Protein AF-A0A653JPV4-F1 (afdb_monomer_lite)

Structure (mmCIF, N/CA/C/O backbone):
data_AF-A0A653JPV4-F1
#
_entry.id   AF-A0A653JPV4-F1
#
loop_
_atom_site.group_PDB
_atom_site.id
_atom_site.type_symbol
_atom_site.label_atom_id
_atom_site.label_alt_id
_atom_site.label_comp_id
_atom_site.label_asym_id
_atom_site.label_entity_id
_atom_site.label_seq_id
_atom_site.pdbx_PDB_ins_code
_atom_site.Cartn_x
_atom_site.Cartn_y
_atom_site.Cartn_z
_atom_site.occupancy
_atom_site.B_iso_or_equiv
_atom_site.auth_seq_id
_atom_site.auth_comp_id
_atom_site.auth_asym_id
_atom_site.auth_atom_id
_atom_site.pdbx_PDB_model_num
ATOM 1 N N . MET A 1 1 ? 42.644 -35.133 16.447 1.00 38.47 1 MET A N 1
ATOM 2 C CA . MET A 1 1 ? 42.210 -34.721 15.097 1.00 38.47 1 MET A CA 1
ATOM 3 C C . MET A 1 1 ? 41.161 -33.643 15.278 1.00 38.47 1 MET A C 1
ATOM 5 O O . MET A 1 1 ? 40.037 -33.962 15.640 1.00 38.47 1 MET A O 1
ATOM 9 N N . SER A 1 2 ? 41.563 -32.380 15.159 1.00 39.66 2 SER A N 1
ATOM 10 C CA . SER A 1 2 ? 40.652 -31.240 15.272 1.00 39.66 2 SER A CA 1
ATOM 11 C C . SER A 1 2 ? 40.008 -31.015 13.913 1.00 39.66 2 SER A C 1
ATOM 13 O O . SER A 1 2 ? 40.708 -30.756 12.939 1.00 39.66 2 SER A O 1
ATOM 15 N N . VAL A 1 3 ? 38.690 -31.167 13.837 1.00 48.53 3 VAL A N 1
ATOM 16 C CA . VAL A 1 3 ? 37.912 -30.730 12.677 1.00 48.53 3 VAL A CA 1
ATOM 17 C C . VAL A 1 3 ? 37.654 -29.240 12.833 1.00 48.53 3 VAL A C 1
ATOM 19 O O . VAL A 1 3 ? 36.863 -28.808 13.666 1.00 48.53 3 VAL A O 1
ATOM 22 N N . GLU A 1 4 ? 38.396 -28.466 12.057 1.00 54.06 4 GLU A N 1
ATOM 23 C CA . GLU A 1 4 ? 38.206 -27.037 11.865 1.00 54.06 4 GLU A CA 1
ATOM 24 C C . GLU A 1 4 ? 36.829 -26.803 11.223 1.00 54.06 4 GLU A C 1
ATOM 26 O O . GLU A 1 4 ? 36.519 -27.320 10.146 1.00 54.06 4 GLU A O 1
ATOM 31 N N . SER A 1 5 ? 35.956 -26.077 11.922 1.00 55.22 5 SER A N 1
ATOM 32 C CA . SER A 1 5 ? 34.635 -25.710 11.423 1.00 55.22 5 SER A CA 1
ATOM 33 C C . SER A 1 5 ? 34.778 -24.640 10.341 1.00 55.22 5 SER A C 1
ATOM 35 O O . SER A 1 5 ? 34.851 -23.449 10.637 1.00 55.22 5 SER A O 1
ATOM 37 N N . MET A 1 6 ? 34.812 -25.064 9.079 1.00 55.12 6 MET A N 1
ATOM 38 C CA . MET A 1 6 ? 34.727 -24.164 7.930 1.00 55.12 6 MET A CA 1
ATOM 39 C C . MET A 1 6 ? 33.348 -23.487 7.908 1.00 55.12 6 MET A C 1
ATOM 41 O O . MET A 1 6 ? 32.332 -24.102 7.568 1.00 55.12 6 MET A O 1
ATOM 45 N N . GLU A 1 7 ? 33.313 -22.209 8.272 1.00 59.66 7 GLU A N 1
ATOM 46 C CA . GLU A 1 7 ? 32.149 -21.346 8.107 1.00 59.66 7 GLU A CA 1
ATOM 47 C C . GLU A 1 7 ? 31.880 -21.170 6.602 1.00 59.66 7 GLU A C 1
ATOM 49 O O . GLU A 1 7 ? 32.706 -20.654 5.847 1.00 59.66 7 GLU A O 1
ATOM 54 N N . ARG A 1 8 ? 30.739 -21.680 6.120 1.00 58.41 8 ARG A N 1
ATOM 55 C CA . ARG A 1 8 ? 30.362 -21.552 4.705 1.00 58.41 8 ARG A CA 1
ATOM 56 C C . ARG A 1 8 ? 29.952 -20.101 4.437 1.00 58.41 8 ARG A C 1
ATOM 58 O O . ARG A 1 8 ? 29.059 -19.615 5.133 1.00 58.41 8 ARG A O 1
ATOM 65 N N . PRO A 1 9 ? 30.475 -19.42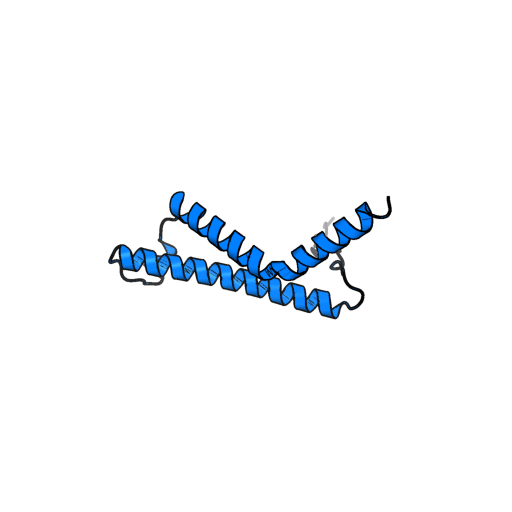7 3.397 1.00 52.47 9 PRO A N 1
ATOM 66 C CA . PRO A 1 9 ? 29.981 -18.107 3.043 1.00 52.47 9 PRO A CA 1
ATOM 67 C C . PRO A 1 9 ? 28.527 -18.225 2.567 1.00 52.47 9 PRO A C 1
ATOM 69 O O . PRO A 1 9 ? 28.253 -18.796 1.509 1.00 52.47 9 PRO A O 1
ATOM 72 N N . LYS A 1 10 ? 27.576 -17.689 3.342 1.00 61.66 10 LYS A N 1
ATOM 73 C CA . LYS A 1 10 ? 26.179 -17.518 2.920 1.00 61.66 10 LYS A CA 1
ATOM 74 C C . LYS A 1 10 ? 26.058 -16.247 2.087 1.00 61.66 10 LYS A C 1
ATOM 76 O O . LYS A 1 10 ? 25.550 -15.234 2.550 1.00 61.66 10 LYS A O 1
ATOM 81 N N . VAL A 1 11 ? 26.514 -16.302 0.844 1.00 57.56 11 VAL A N 1
ATOM 82 C CA . VAL A 1 11 ? 26.101 -15.313 -0.154 1.00 57.56 11 VAL A CA 1
ATOM 83 C C . VAL A 1 11 ? 25.530 -16.091 -1.324 1.00 57.56 11 VAL A C 1
ATOM 85 O O . VAL A 1 11 ? 26.246 -16.848 -1.982 1.00 57.56 11 VAL A O 1
ATOM 88 N N . ALA A 1 12 ? 24.223 -15.958 -1.553 1.00 55.09 12 ALA A N 1
ATOM 89 C CA . ALA A 1 12 ? 23.599 -16.494 -2.750 1.00 55.09 12 ALA A CA 1
ATOM 90 C C . ALA A 1 12 ? 24.307 -15.870 -3.962 1.00 55.09 12 ALA A C 1
ATOM 92 O O . ALA A 1 12 ? 24.243 -14.660 -4.172 1.00 55.09 12 ALA A O 1
ATOM 93 N N . LYS A 1 13 ? 25.021 -16.687 -4.745 1.00 52.38 13 LYS A N 1
ATOM 94 C CA . LYS A 1 13 ? 25.741 -16.281 -5.965 1.00 52.38 13 LYS A CA 1
ATOM 95 C C . LYS A 1 13 ? 24.777 -15.994 -7.131 1.00 52.38 13 LYS A C 1
ATOM 97 O O . LYS A 1 13 ? 25.010 -16.429 -8.253 1.00 52.38 13 LYS A O 1
ATOM 102 N N . GLY A 1 14 ? 23.674 -15.296 -6.877 1.00 59.41 14 GLY A N 1
ATOM 103 C CA . GLY A 1 14 ? 22.781 -14.802 -7.916 1.00 59.41 14 GLY A CA 1
ATOM 104 C C . GLY A 1 14 ? 23.207 -13.394 -8.297 1.00 59.41 14 GLY A C 1
ATOM 105 O O . GLY A 1 14 ? 22.979 -12.458 -7.535 1.00 59.41 14 GLY A O 1
ATOM 106 N N . ARG A 1 15 ? 23.839 -13.217 -9.462 1.00 59.50 15 ARG A N 1
ATOM 107 C CA . ARG A 1 15 ? 23.970 -11.875 -10.044 1.00 59.50 15 ARG A CA 1
ATOM 108 C C . ARG A 1 15 ? 22.543 -11.356 -10.242 1.00 59.50 15 ARG A C 1
ATOM 110 O O . ARG A 1 15 ? 21.731 -12.071 -10.823 1.00 59.50 15 ARG A O 1
ATOM 117 N N . ARG A 1 16 ? 22.224 -10.168 -9.719 1.00 63.78 16 ARG A N 1
ATOM 118 C CA . ARG A 1 16 ? 20.896 -9.562 -9.889 1.00 63.78 16 ARG A CA 1
ATOM 119 C C . ARG A 1 16 ? 20.568 -9.529 -11.393 1.00 63.78 16 ARG A C 1
ATOM 121 O O . ARG A 1 16 ? 21.407 -9.017 -12.136 1.00 63.78 16 ARG A O 1
ATOM 128 N N . PRO A 1 17 ? 19.441 -10.106 -11.846 1.00 69.38 17 PRO A N 1
ATOM 129 C CA . PRO A 1 17 ? 19.069 -10.040 -13.252 1.00 69.38 17 PRO A CA 1
ATOM 130 C C . PRO A 1 17 ? 18.855 -8.576 -13.646 1.00 69.38 17 PRO A C 1
ATOM 132 O O . PRO A 1 17 ? 18.269 -7.808 -12.881 1.00 69.38 17 PRO A O 1
ATOM 135 N N . TYR A 1 18 ? 19.391 -8.211 -14.808 1.00 76.06 18 TYR A N 1
ATOM 136 C CA . TYR A 1 18 ? 19.144 -6.939 -15.477 1.00 76.06 18 TYR A CA 1
ATOM 137 C C . TYR A 1 18 ? 18.240 -7.235 -16.667 1.00 76.06 18 TYR A C 1
ATOM 139 O O . TYR A 1 18 ? 18.502 -8.193 -17.399 1.00 76.06 18 TYR A O 1
ATOM 147 N N . PHE A 1 19 ? 17.164 -6.473 -16.807 1.00 74.44 19 PHE A N 1
ATOM 148 C CA . PHE A 1 19 ? 16.133 -6.705 -17.815 1.00 74.44 19 PHE A CA 1
ATOM 149 C C . PHE A 1 19 ? 16.203 -5.689 -18.955 1.00 74.44 19 PHE A C 1
ATOM 151 O O . PHE A 1 19 ? 15.703 -5.975 -20.039 1.00 74.44 19 PHE A O 1
ATOM 158 N N . PHE A 1 20 ? 16.841 -4.538 -18.729 1.00 81.44 20 PHE A N 1
ATOM 159 C CA . PHE A 1 20 ? 16.978 -3.469 -19.716 1.00 81.44 20 PHE A CA 1
ATOM 160 C C . PHE A 1 20 ? 18.427 -3.305 -20.188 1.00 81.44 20 PHE A C 1
ATOM 162 O O . PHE A 1 20 ? 19.372 -3.668 -19.484 1.00 81.44 20 PHE A O 1
ATOM 169 N N . ASP A 1 21 ? 18.595 -2.703 -21.369 1.00 84.75 21 ASP A N 1
ATOM 170 C CA . ASP A 1 21 ? 19.911 -2.434 -21.967 1.00 84.75 21 ASP A CA 1
ATOM 171 C C . ASP A 1 21 ? 20.778 -1.511 -21.097 1.00 84.75 21 ASP A C 1
ATOM 173 O O . ASP A 1 21 ? 21.999 -1.671 -21.041 1.00 84.75 21 ASP A O 1
ATOM 177 N N . ASP A 1 22 ? 20.151 -0.564 -20.387 1.00 88.94 22 ASP A N 1
ATOM 178 C CA . ASP A 1 22 ? 20.801 0.257 -19.365 1.00 88.94 22 ASP A CA 1
ATOM 179 C C . ASP A 1 22 ? 20.478 -0.280 -17.954 1.00 88.94 22 ASP A C 1
ATOM 181 O O . ASP A 1 22 ? 19.359 -0.097 -17.459 1.00 88.94 22 ASP A O 1
ATOM 185 N N . PRO A 1 23 ? 21.469 -0.855 -17.240 1.00 88.06 23 PRO A N 1
ATOM 186 C CA . PRO A 1 23 ? 21.330 -1.319 -15.858 1.00 88.06 23 PRO A CA 1
ATOM 187 C C . PRO A 1 23 ? 20.835 -0.260 -14.864 1.00 88.06 23 PRO A C 1
ATOM 189 O O . PRO A 1 23 ? 20.435 -0.589 -13.744 1.00 88.06 23 PRO A O 1
ATOM 192 N N . SER A 1 24 ? 20.935 1.024 -15.207 1.00 90.62 24 SER A N 1
ATOM 193 C CA . SER A 1 24 ? 20.437 2.133 -14.392 1.00 90.62 24 SER A CA 1
ATOM 194 C C . SER A 1 24 ? 18.911 2.135 -14.319 1.00 90.62 24 SER A C 1
ATOM 196 O O . SER A 1 24 ? 18.362 2.459 -13.265 1.00 90.62 24 SER A O 1
ATOM 198 N N . VAL A 1 25 ? 18.229 1.691 -15.378 1.00 90.00 25 VAL A N 1
ATOM 199 C CA . VAL A 1 25 ? 16.762 1.594 -15.433 1.00 90.00 25 VAL A CA 1
ATOM 200 C C . VAL A 1 25 ? 16.256 0.550 -14.440 1.00 90.00 25 VAL A C 1
ATOM 202 O O . VAL A 1 25 ? 15.383 0.854 -13.630 1.00 90.00 25 VAL A O 1
ATOM 205 N N . ASP A 1 26 ? 16.872 -0.636 -14.402 1.00 87.69 26 ASP A N 1
ATOM 206 C CA . ASP A 1 26 ? 16.534 -1.691 -13.434 1.00 87.69 26 ASP A CA 1
ATOM 207 C C . ASP A 1 26 ? 16.696 -1.229 -11.980 1.00 87.69 26 ASP A C 1
ATOM 209 O O . ASP A 1 26 ? 15.900 -1.571 -11.101 1.00 87.69 26 ASP A O 1
ATOM 213 N N . LYS A 1 27 ? 17.739 -0.434 -11.707 1.00 91.62 27 LYS A N 1
ATOM 214 C CA . LYS A 1 27 ? 17.980 0.117 -10.368 1.00 91.62 27 LYS A CA 1
ATOM 215 C C . LYS A 1 27 ? 16.878 1.091 -9.973 1.00 91.62 27 LYS A C 1
ATOM 217 O O . LYS A 1 27 ? 16.371 0.980 -8.860 1.00 91.62 27 LYS A O 1
ATOM 222 N N . VAL A 1 28 ? 16.507 2.012 -10.863 1.00 93.81 28 VAL A N 1
ATOM 223 C CA . VAL A 1 28 ? 15.432 2.981 -10.605 1.00 93.81 28 VAL A CA 1
ATOM 224 C C . VAL A 1 28 ? 14.097 2.264 -10.438 1.00 93.81 28 VAL A C 1
ATOM 226 O O . VAL A 1 28 ? 13.421 2.500 -9.440 1.00 93.81 28 VAL A O 1
ATOM 229 N N . LEU A 1 29 ? 13.754 1.334 -11.335 1.00 90.62 29 LEU A N 1
ATOM 230 C CA . LEU A 1 29 ? 12.539 0.525 -11.226 1.00 90.62 29 LEU A CA 1
ATOM 231 C C . LEU A 1 29 ? 12.476 -0.182 -9.870 1.00 90.62 29 LEU A C 1
ATOM 233 O O . LEU A 1 29 ? 11.467 -0.110 -9.177 1.00 90.62 29 LEU A O 1
ATOM 237 N N . ALA A 1 30 ? 13.573 -0.802 -9.437 1.00 91.62 30 ALA A N 1
ATOM 238 C CA . ALA A 1 30 ? 13.611 -1.453 -8.138 1.00 91.62 30 ALA A CA 1
ATOM 239 C C . ALA A 1 30 ? 13.447 -0.495 -6.952 1.00 91.62 30 ALA A C 1
ATOM 241 O O . ALA A 1 30 ? 12.781 -0.851 -5.982 1.00 91.62 30 ALA A O 1
ATOM 242 N N . MET A 1 31 ? 14.050 0.698 -7.005 1.00 95.69 31 MET A N 1
ATOM 243 C CA . MET A 1 31 ? 13.856 1.718 -5.968 1.00 95.69 31 MET A CA 1
ATOM 244 C C . MET A 1 31 ? 12.394 2.169 -5.914 1.00 95.69 31 MET A C 1
ATOM 246 O O . MET A 1 31 ? 11.826 2.265 -4.830 1.00 95.69 31 MET A O 1
ATOM 250 N N . VAL A 1 32 ? 11.764 2.384 -7.072 1.00 95.25 32 VAL A N 1
ATOM 251 C CA . VAL A 1 32 ? 10.348 2.764 -7.167 1.00 95.25 32 VAL A CA 1
ATOM 252 C C . VAL A 1 32 ? 9.442 1.655 -6.636 1.00 95.25 32 VAL A C 1
ATOM 254 O O . VAL A 1 32 ? 8.521 1.945 -5.877 1.00 95.25 32 VAL A O 1
ATOM 257 N N . MET A 1 33 ? 9.714 0.389 -6.961 1.00 94.69 33 MET A N 1
ATOM 258 C CA . MET A 1 33 ? 8.942 -0.743 -6.437 1.00 94.69 33 MET A CA 1
ATOM 259 C C . MET A 1 33 ? 9.088 -0.889 -4.919 1.00 94.69 33 MET A C 1
ATOM 261 O O . MET A 1 33 ? 8.093 -1.132 -4.239 1.00 94.69 33 MET A O 1
ATOM 265 N N . ALA A 1 34 ? 10.292 -0.685 -4.373 1.00 96.69 34 ALA A N 1
ATOM 266 C CA . ALA A 1 34 ? 10.505 -0.677 -2.927 1.00 96.69 34 ALA A CA 1
ATOM 267 C C . ALA A 1 34 ? 9.699 0.446 -2.252 1.00 96.69 34 ALA A C 1
ATOM 269 O O . ALA A 1 34 ? 8.946 0.185 -1.320 1.00 96.69 34 ALA A O 1
ATOM 270 N N . LEU A 1 35 ? 9.778 1.674 -2.779 1.00 97.94 35 LEU A N 1
ATOM 271 C CA . LEU A 1 35 ? 9.003 2.812 -2.271 1.00 97.94 35 LEU A CA 1
ATOM 272 C C . LEU A 1 35 ? 7.489 2.595 -2.394 1.00 97.94 35 LEU A C 1
ATOM 274 O O . LEU A 1 35 ? 6.746 2.963 -1.493 1.00 97.94 35 LEU A O 1
ATOM 278 N N . THR A 1 36 ? 7.030 1.970 -3.478 1.00 97.19 36 THR A N 1
ATOM 279 C CA . THR A 1 36 ? 5.618 1.603 -3.669 1.00 97.19 36 THR A CA 1
ATOM 280 C C . THR A 1 36 ? 5.152 0.647 -2.568 1.00 97.19 36 THR A C 1
ATOM 282 O O . THR A 1 36 ? 4.075 0.833 -2.008 1.00 97.19 36 THR A O 1
ATOM 285 N N . GLY A 1 37 ? 5.979 -0.338 -2.200 1.00 96.69 37 GLY A N 1
ATOM 286 C CA . GLY A 1 37 ? 5.706 -1.234 -1.074 1.00 96.69 37 GLY A CA 1
ATOM 287 C C . GLY A 1 37 ? 5.569 -0.487 0.255 1.00 96.69 37 GLY A C 1
ATOM 288 O O . GLY A 1 37 ? 4.570 -0.657 0.950 1.00 96.69 37 GLY A O 1
ATOM 289 N N . GLU A 1 38 ? 6.513 0.402 0.569 1.00 98.19 38 GLU A N 1
ATOM 290 C CA . GLU A 1 38 ? 6.459 1.226 1.788 1.00 98.19 38 GLU A CA 1
ATOM 291 C C . GLU A 1 38 ? 5.200 2.109 1.830 1.00 98.19 38 GLU A C 1
ATOM 293 O O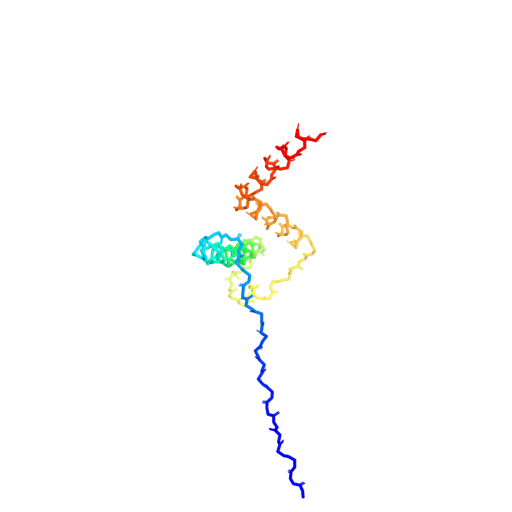 . GLU A 1 38 ? 4.513 2.185 2.848 1.00 98.19 38 GLU A O 1
ATOM 298 N N . VAL A 1 39 ? 4.829 2.733 0.706 1.00 97.69 39 VAL A N 1
ATOM 299 C CA . VAL A 1 39 ? 3.601 3.541 0.605 1.00 97.69 39 VAL A CA 1
ATOM 300 C C . VAL A 1 39 ? 2.347 2.687 0.805 1.00 97.69 39 VAL A C 1
ATOM 302 O O . VAL A 1 39 ? 1.394 3.145 1.440 1.00 97.69 39 VAL A O 1
ATOM 305 N N . SER A 1 40 ? 2.340 1.444 0.316 1.00 96.94 40 SER A N 1
ATOM 306 C CA . SER A 1 40 ? 1.242 0.506 0.563 1.00 96.94 40 SER A CA 1
ATOM 307 C C . SER A 1 40 ? 1.084 0.211 2.056 1.00 96.94 40 SER A C 1
ATOM 309 O O . SER A 1 40 ? -0.026 0.291 2.574 1.00 96.94 40 SER A O 1
ATOM 311 N N . VAL A 1 41 ? 2.185 -0.061 2.765 1.00 96.44 41 VAL A N 1
ATOM 312 C CA . VAL A 1 41 ? 2.174 -0.315 4.218 1.00 96.44 41 VAL A CA 1
ATOM 313 C C . VAL A 1 41 ? 1.694 0.915 4.992 1.00 96.44 41 VAL A C 1
ATOM 315 O O . VAL A 1 41 ? 0.876 0.800 5.905 1.00 96.44 41 VAL A O 1
ATOM 318 N N . LEU A 1 42 ? 2.150 2.112 4.609 1.00 97.69 42 LEU A N 1
ATOM 319 C CA . LEU A 1 42 ? 1.692 3.365 5.218 1.00 97.69 42 LEU A CA 1
ATOM 320 C C . LEU A 1 42 ? 0.199 3.618 4.978 1.00 97.69 42 LEU A C 1
ATOM 322 O O . LEU A 1 42 ? -0.485 4.114 5.873 1.00 97.69 42 LEU A O 1
ATOM 326 N N . SER A 1 43 ? -0.310 3.255 3.800 1.00 97.00 43 SER A N 1
ATOM 327 C CA . SER A 1 43 ? -1.735 3.365 3.474 1.00 97.00 43 SER A CA 1
ATOM 328 C C . SER A 1 43 ? -2.580 2.432 4.345 1.00 97.00 43 SER A C 1
ATOM 330 O O . SER A 1 43 ? -3.602 2.861 4.875 1.00 97.00 43 SER A O 1
ATOM 332 N N . ASP A 1 44 ? -2.127 1.195 4.570 1.00 97.00 44 ASP A N 1
ATOM 333 C CA . ASP A 1 44 ? -2.803 0.249 5.468 1.00 97.00 44 ASP A CA 1
ATOM 334 C C . ASP A 1 44 ? -2.749 0.718 6.931 1.00 97.00 44 ASP A C 1
ATOM 336 O O . ASP A 1 44 ? -3.731 0.602 7.666 1.00 97.00 44 ASP A O 1
ATOM 340 N N . ARG A 1 45 ? -1.635 1.329 7.357 1.00 97.31 45 ARG A N 1
ATOM 341 C CA . ARG A 1 45 ? -1.536 1.942 8.689 1.00 97.31 45 ARG A CA 1
ATOM 342 C C . ARG A 1 45 ? -2.510 3.113 8.853 1.00 97.31 45 ARG A C 1
ATOM 344 O O . ARG A 1 45 ? -3.134 3.241 9.906 1.00 97.31 45 ARG A O 1
ATOM 351 N N . LEU A 1 46 ? -2.657 3.960 7.834 1.00 97.62 46 LEU A N 1
ATOM 352 C CA . LEU A 1 46 ? -3.626 5.060 7.838 1.00 97.62 46 LEU A CA 1
ATOM 353 C C . LEU A 1 46 ? -5.069 4.538 7.889 1.00 97.62 46 LEU A C 1
ATOM 355 O O . LEU A 1 46 ? -5.868 5.032 8.680 1.00 97.62 46 LEU A O 1
ATOM 359 N N . ASP A 1 47 ? -5.376 3.489 7.128 1.00 97.56 47 ASP A N 1
ATOM 360 C CA . ASP A 1 47 ? -6.665 2.791 7.182 1.00 97.56 47 ASP A CA 1
ATOM 361 C C . ASP A 1 47 ? -6.965 2.249 8.595 1.00 97.56 47 ASP A C 1
ATOM 363 O O . ASP A 1 47 ? -8.075 2.434 9.100 1.00 97.56 47 ASP A O 1
ATOM 367 N N . THR A 1 48 ? -5.972 1.675 9.292 1.00 98.25 48 THR A N 1
ATOM 368 C CA . THR A 1 48 ? -6.117 1.303 10.713 1.00 98.25 48 THR A CA 1
ATOM 369 C C . THR A 1 48 ? -6.468 2.517 11.577 1.00 98.25 48 THR A C 1
ATOM 371 O O . THR A 1 48 ? -7.375 2.445 12.408 1.00 98.25 48 THR A O 1
ATOM 374 N N . HIS A 1 49 ? -5.783 3.650 11.390 1.00 98.19 49 HIS A N 1
ATOM 375 C CA . HIS A 1 49 ? -6.065 4.874 12.144 1.00 98.19 49 HIS A CA 1
ATOM 376 C C . HIS A 1 49 ? -7.508 5.367 11.939 1.00 98.19 49 HIS A C 1
ATOM 378 O O . HIS A 1 49 ? -8.177 5.728 12.911 1.00 98.19 49 HIS A O 1
ATOM 384 N N . GLU A 1 50 ? -8.012 5.340 10.705 1.00 97.44 50 GLU A N 1
ATOM 385 C CA . GLU A 1 50 ? -9.392 5.720 10.378 1.00 97.44 50 GLU A CA 1
ATOM 386 C C . GLU A 1 50 ? -10.418 4.764 11.002 1.00 97.44 50 GLU A C 1
ATOM 388 O O . GLU A 1 50 ? -11.431 5.201 11.559 1.00 97.44 50 GLU A O 1
ATOM 393 N N . LYS A 1 51 ? -10.145 3.455 10.974 1.00 97.44 51 LYS A N 1
ATOM 394 C CA . LYS A 1 51 ? -11.003 2.429 11.585 1.00 97.44 51 LYS A CA 1
ATOM 395 C C . LYS A 1 51 ? -11.047 2.548 13.112 1.00 97.44 51 LYS A C 1
ATOM 397 O O . LYS A 1 51 ? -12.137 2.496 13.687 1.00 97.44 51 LYS A O 1
ATOM 402 N N . LEU A 1 52 ? -9.912 2.803 13.768 1.00 98.06 52 LEU A N 1
ATOM 403 C CA . LEU A 1 52 ? -9.858 3.097 15.207 1.00 98.06 52 LEU A CA 1
ATOM 404 C C . LEU A 1 52 ? -10.665 4.355 15.553 1.00 98.06 52 LEU A C 1
ATOM 406 O O . LEU A 1 52 ? -11.480 4.333 16.478 1.00 98.06 52 LEU A O 1
ATOM 410 N N . ALA A 1 53 ? -10.513 5.426 14.768 1.00 97.38 53 ALA A N 1
ATOM 411 C CA . ALA A 1 53 ? -11.279 6.655 14.957 1.00 97.38 53 ALA A CA 1
ATOM 412 C C . ALA A 1 53 ? -12.793 6.417 14.809 1.00 97.38 53 ALA A C 1
ATOM 414 O O . ALA A 1 53 ? -13.579 6.899 15.628 1.00 97.38 53 ALA A O 1
ATOM 415 N N . LYS A 1 54 ? -13.215 5.610 13.824 1.00 96.88 54 LYS A N 1
ATOM 416 C CA . LYS A 1 54 ? -14.617 5.192 13.646 1.00 96.88 54 LYS A CA 1
ATOM 417 C C . LYS A 1 54 ? -15.141 4.400 14.848 1.00 96.88 54 LYS A C 1
ATOM 419 O O . LYS A 1 54 ? -16.286 4.598 15.256 1.00 96.88 54 LYS A O 1
ATOM 424 N N . ALA A 1 55 ? -14.299 3.560 15.447 1.00 96.25 55 ALA A N 1
ATOM 425 C CA . ALA A 1 55 ? -14.593 2.836 16.684 1.00 96.25 55 ALA A CA 1
ATOM 426 C C . ALA A 1 55 ? -14.538 3.721 17.948 1.00 96.25 55 ALA A C 1
ATOM 428 O O . ALA A 1 55 ? -14.790 3.230 19.046 1.00 96.25 55 ALA A O 1
ATOM 429 N N . LYS A 1 56 ? -14.244 5.025 17.810 1.00 97.56 56 LYS A N 1
ATOM 430 C CA . LYS A 1 56 ? -14.032 5.979 18.913 1.00 97.56 56 LYS A CA 1
ATOM 431 C C . LYS A 1 56 ? -12.886 5.573 19.849 1.00 97.56 56 LYS A C 1
ATOM 433 O O . LYS A 1 56 ? -12.884 5.938 21.024 1.00 97.56 56 LYS A O 1
ATOM 438 N N . ILE A 1 57 ? -11.908 4.843 19.321 1.00 97.56 57 ILE A N 1
ATOM 439 C CA . ILE A 1 57 ? -10.674 4.471 20.010 1.00 97.56 57 ILE A CA 1
ATOM 440 C C . ILE A 1 57 ? -9.591 5.466 19.596 1.00 97.56 57 ILE A C 1
ATOM 442 O O . ILE A 1 57 ? -9.422 5.763 18.413 1.00 97.56 57 ILE A O 1
ATOM 446 N N . TRP A 1 58 ? -8.851 6.002 20.568 1.00 97.19 58 TRP A N 1
ATOM 447 C CA . TRP A 1 58 ? -7.769 6.934 20.268 1.00 97.19 58 TRP A CA 1
ATOM 448 C C . TRP A 1 58 ? -6.627 6.209 19.533 1.00 97.19 58 TRP A C 1
ATOM 450 O O . TRP A 1 58 ? -6.174 5.168 20.014 1.00 97.19 58 TRP A O 1
ATOM 460 N N . PRO A 1 59 ? -6.128 6.730 18.402 1.00 96.12 59 PRO A N 1
ATOM 461 C CA . PRO A 1 59 ? -5.093 6.071 17.610 1.00 96.12 59 PRO A CA 1
ATOM 462 C C . PRO A 1 59 ? -3.690 6.219 18.232 1.00 96.12 59 PRO A C 1
ATOM 464 O O . PRO A 1 59 ? -2.851 6.967 17.729 1.00 96.12 59 PRO A O 1
ATOM 467 N N . THR A 1 60 ? -3.417 5.519 19.336 1.00 97.38 60 THR A N 1
ATOM 468 C CA . THR A 1 60 ? -2.048 5.377 19.867 1.00 97.38 60 THR A CA 1
ATOM 469 C C . THR A 1 60 ? -1.265 4.320 19.079 1.00 97.38 60 THR A C 1
ATOM 471 O O . THR A 1 60 ? -1.886 3.474 18.430 1.00 97.38 60 THR A O 1
ATOM 474 N N . PRO A 1 61 ? 0.082 4.316 19.134 1.00 97.38 61 PRO A N 1
ATOM 475 C CA . PRO A 1 61 ? 0.878 3.229 18.568 1.00 97.38 61 PRO A CA 1
ATOM 476 C C . PRO A 1 61 ? 0.408 1.845 19.037 1.00 97.38 61 PRO A C 1
ATOM 478 O O . PRO A 1 61 ? 0.214 0.965 18.211 1.00 97.38 61 PRO A O 1
ATOM 481 N N . GLU A 1 62 ? 0.121 1.673 20.327 1.00 97.69 62 GLU A N 1
ATOM 482 C CA . GLU A 1 62 ? -0.311 0.396 20.909 1.00 97.69 62 GLU A CA 1
ATOM 483 C C . GLU A 1 62 ? -1.654 -0.071 20.337 1.00 97.69 62 GLU A C 1
ATOM 485 O O . GLU A 1 62 ? -1.811 -1.245 20.005 1.00 97.69 62 GLU A O 1
ATOM 490 N N . ASN A 1 63 ? -2.613 0.844 20.169 1.00 97.56 63 ASN A N 1
ATOM 491 C CA . ASN A 1 63 ? -3.922 0.527 19.593 1.00 97.56 63 ASN A CA 1
ATOM 492 C C . ASN A 1 63 ? -3.832 0.185 18.101 1.00 97.56 63 ASN A C 1
ATOM 494 O O . ASN A 1 63 ? -4.635 -0.595 17.602 1.00 97.56 63 ASN A O 1
ATOM 498 N N . VAL A 1 64 ? -2.864 0.758 17.383 1.00 97.56 64 VAL A N 1
ATOM 499 C CA . VAL A 1 64 ? -2.620 0.430 15.971 1.00 97.56 64 VAL A CA 1
ATOM 500 C C . VAL A 1 64 ? -1.989 -0.949 15.834 1.00 97.56 64 VAL A C 1
ATOM 502 O 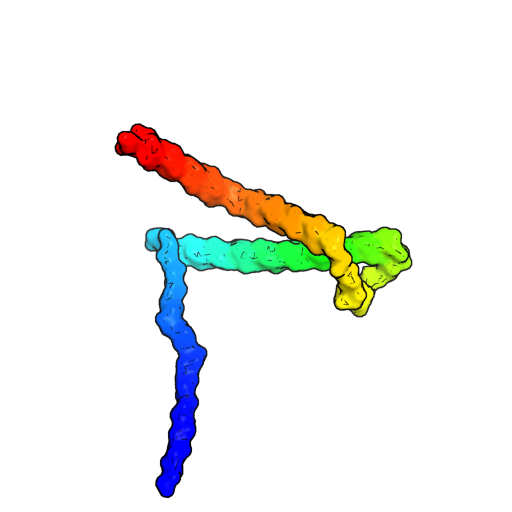O . VAL A 1 64 ? -2.433 -1.723 14.994 1.00 97.56 64 VAL A O 1
ATOM 505 N N . GLU A 1 65 ? -0.992 -1.273 16.662 1.00 96.50 65 GLU A N 1
ATOM 506 C CA . GLU A 1 65 ? -0.325 -2.584 16.623 1.00 96.50 65 GLU A CA 1
ATOM 507 C C . GLU A 1 65 ? -1.221 -3.725 17.133 1.00 96.50 65 GLU A C 1
ATOM 509 O O . GLU A 1 65 ? -1.042 -4.873 16.738 1.00 96.50 65 GLU A O 1
ATOM 514 N N . SER A 1 66 ? -2.188 -3.429 18.005 1.00 96.62 66 SER A N 1
ATOM 515 C CA . SER A 1 66 ? -3.158 -4.411 18.517 1.00 96.62 66 SER A CA 1
ATOM 516 C C . SER 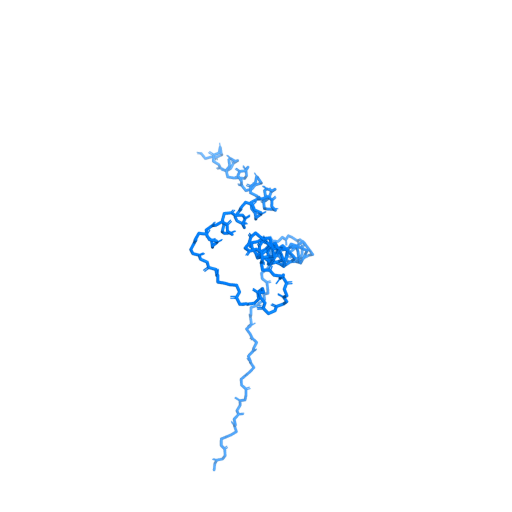A 1 66 ? -4.458 -4.479 17.712 1.00 96.62 66 SER A C 1
ATOM 518 O O . SER A 1 66 ? -5.360 -5.233 18.075 1.00 96.62 66 SER A O 1
ATOM 520 N N . PHE A 1 67 ? -4.577 -3.702 16.632 1.00 97.25 67 PHE A N 1
ATOM 521 C CA . PHE A 1 67 ? -5.764 -3.718 15.789 1.00 97.25 67 PHE A CA 1
ATOM 522 C C . PHE A 1 67 ? -5.943 -5.091 15.126 1.00 97.25 67 PHE A C 1
ATOM 524 O O . PHE A 1 67 ? -5.084 -5.545 14.369 1.00 97.25 67 PHE A O 1
ATOM 531 N N . GLU A 1 68 ? -7.081 -5.738 15.380 1.00 95.19 68 GLU A N 1
ATOM 532 C CA . GLU A 1 68 ? -7.414 -7.016 14.754 1.00 95.19 68 GLU A CA 1
ATOM 533 C C . GLU A 1 68 ? -7.849 -6.807 13.301 1.00 95.19 68 GLU A C 1
ATOM 535 O O . GLU A 1 68 ? -8.845 -6.141 13.006 1.00 95.19 68 GLU A O 1
ATOM 540 N N . ILE A 1 69 ? -7.094 -7.405 12.382 1.00 95.25 69 ILE A N 1
ATOM 541 C CA . ILE A 1 69 ? -7.432 -7.424 10.964 1.00 95.25 69 ILE A CA 1
ATOM 542 C C . ILE A 1 69 ? -8.456 -8.538 10.749 1.00 95.25 69 ILE A C 1
ATOM 544 O O . ILE A 1 69 ? -8.115 -9.720 10.777 1.00 95.25 69 ILE A O 1
ATOM 548 N N . THR A 1 70 ? -9.722 -8.158 10.575 1.00 97.06 70 THR A N 1
ATOM 549 C CA . THR A 1 70 ? -10.778 -9.106 10.201 1.00 97.06 70 THR A CA 1
ATOM 550 C C . THR A 1 70 ? -10.654 -9.489 8.728 1.00 97.06 70 THR A C 1
ATOM 552 O O . THR A 1 70 ? -9.999 -8.797 7.947 1.00 97.06 70 THR A O 1
ATOM 555 N N . GLU A 1 71 ? -11.323 -10.570 8.335 1.00 97.56 71 GLU A N 1
ATOM 556 C CA . GLU A 1 71 ? -11.368 -11.029 6.942 1.00 97.56 71 GLU A CA 1
ATOM 557 C C . GLU A 1 71 ? -11.867 -9.924 5.994 1.00 97.56 71 GLU A C 1
ATOM 559 O O . GLU A 1 71 ? -11.300 -9.704 4.928 1.00 97.56 71 GLU A O 1
ATOM 564 N N . GLU A 1 72 ? -12.880 -9.160 6.407 1.00 96.50 72 GLU A N 1
ATOM 565 C CA . GLU A 1 72 ? -13.405 -8.042 5.621 1.00 96.50 72 GLU A CA 1
ATOM 566 C C . GLU A 1 72 ? -12.363 -6.931 5.443 1.00 96.50 72 GLU A C 1
ATOM 568 O O . GLU A 1 72 ? -12.240 -6.362 4.359 1.00 96.50 72 GLU A O 1
ATOM 573 N N . VAL A 1 73 ? -11.586 -6.627 6.489 1.00 96.75 73 VAL A N 1
ATOM 574 C CA . VAL A 1 73 ? -10.525 -5.614 6.411 1.00 96.75 73 VAL A CA 1
ATOM 575 C C . VAL A 1 73 ? -9.388 -6.078 5.505 1.00 96.75 73 VAL A C 1
ATOM 577 O O . VAL A 1 73 ? -8.874 -5.269 4.731 1.00 96.75 73 VAL A O 1
ATOM 580 N N . GLU A 1 74 ? -8.999 -7.352 5.569 1.00 97.00 74 GLU A N 1
ATOM 581 C CA . GLU A 1 74 ? -7.969 -7.896 4.677 1.00 97.00 74 GLU A CA 1
ATOM 582 C C . GLU A 1 74 ? -8.431 -7.832 3.215 1.00 97.00 74 GLU A C 1
ATOM 584 O O . GLU A 1 74 ? -7.687 -7.346 2.367 1.00 97.00 74 GLU A O 1
ATOM 589 N N . GLN A 1 75 ? -9.687 -8.190 2.923 1.00 97.94 75 GLN A N 1
ATOM 590 C CA . GLN A 1 75 ? -10.251 -8.091 1.571 1.00 97.94 75 GLN A CA 1
ATOM 591 C C . GLN A 1 75 ? -10.284 -6.647 1.046 1.00 97.94 75 GLN A C 1
ATOM 593 O O . GLN A 1 75 ? -9.906 -6.394 -0.102 1.00 97.94 75 GLN A O 1
ATOM 598 N N . GLU A 1 76 ? -10.691 -5.681 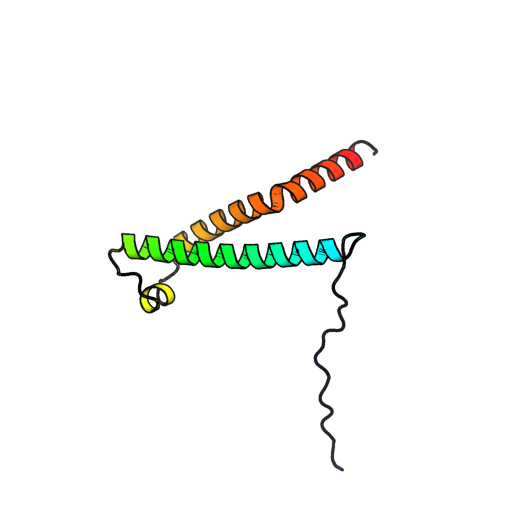1.878 1.00 96.88 76 GLU A N 1
ATOM 599 C CA . GLU A 1 76 ? -10.639 -4.253 1.531 1.00 96.88 76 GLU A CA 1
ATOM 600 C C . GLU A 1 76 ? -9.203 -3.802 1.213 1.00 96.88 76 GLU A C 1
ATOM 602 O O . GLU A 1 76 ? -8.972 -3.054 0.254 1.00 96.88 76 GLU A O 1
ATOM 607 N N . ARG A 1 77 ? -8.224 -4.255 2.007 1.00 97.12 77 ARG A N 1
ATOM 608 C CA . ARG A 1 77 ? -6.804 -3.946 1.796 1.00 97.12 77 ARG A CA 1
ATOM 609 C C . ARG A 1 77 ? -6.282 -4.581 0.522 1.00 97.12 77 ARG A C 1
ATOM 611 O O . ARG A 1 77 ? -5.652 -3.886 -0.269 1.00 97.12 77 ARG A O 1
ATOM 618 N N . ASP A 1 78 ? -6.587 -5.845 0.272 1.00 97.25 78 ASP A N 1
ATOM 619 C CA . ASP A 1 78 ? -6.195 -6.553 -0.944 1.00 97.25 78 ASP A CA 1
ATOM 620 C C . ASP A 1 78 ? -6.711 -5.871 -2.202 1.00 97.25 78 ASP A C 1
ATOM 622 O O . ASP A 1 78 ? -5.935 -5.610 -3.127 1.00 97.25 78 ASP A O 1
ATOM 626 N N . GLN A 1 79 ? -7.994 -5.506 -2.219 1.00 97.56 79 GLN A N 1
ATOM 627 C CA . GLN A 1 79 ? -8.577 -4.771 -3.334 1.00 97.56 79 GLN A CA 1
ATOM 628 C C . GLN A 1 79 ? -7.838 -3.448 -3.560 1.00 97.56 79 GLN A C 1
ATOM 630 O O . GLN A 1 79 ? -7.380 -3.163 -4.670 1.00 97.56 79 GLN A O 1
ATOM 635 N N . ARG A 1 80 ? -7.650 -2.659 -2.497 1.00 96.62 80 ARG A N 1
ATOM 636 C CA . ARG A 1 80 ? -6.971 -1.361 -2.571 1.00 96.62 80 ARG A CA 1
ATOM 637 C C . ARG A 1 80 ? -5.517 -1.489 -3.026 1.00 96.62 80 ARG A C 1
ATOM 639 O O . ARG A 1 80 ? -5.065 -0.681 -3.841 1.00 96.62 80 ARG A O 1
ATOM 646 N N . ARG A 1 81 ? -4.787 -2.495 -2.529 1.00 96.75 81 ARG A N 1
ATOM 647 C CA . ARG A 1 81 ? -3.407 -2.810 -2.931 1.00 96.75 81 ARG A CA 1
ATOM 648 C C . ARG A 1 81 ? -3.344 -3.197 -4.403 1.00 96.75 81 ARG A C 1
ATOM 650 O O . ARG A 1 81 ? -2.492 -2.678 -5.122 1.00 96.75 81 ARG A O 1
ATOM 657 N N . GLY A 1 82 ? -4.263 -4.043 -4.865 1.00 96.31 82 GLY A N 1
ATOM 658 C CA . GLY A 1 82 ? -4.373 -4.442 -6.267 1.00 96.31 82 GLY A CA 1
ATOM 659 C C . GLY A 1 82 ? -4.615 -3.249 -7.191 1.00 96.31 82 GLY A C 1
ATOM 660 O O . GLY A 1 82 ? -3.900 -3.068 -8.176 1.00 96.31 82 GLY A O 1
ATOM 661 N N . GLU A 1 83 ? -5.558 -2.374 -6.840 1.00 96.56 83 GLU A N 1
ATOM 662 C CA . GLU A 1 83 ? -5.822 -1.145 -7.594 1.00 96.56 83 GLU A CA 1
ATOM 663 C C . GLU A 1 83 ? -4.632 -0.179 -7.576 1.00 96.56 83 GLU A C 1
ATOM 665 O O . GLU A 1 83 ? -4.305 0.435 -8.595 1.00 96.56 83 GLU A O 1
ATOM 670 N N . TYR A 1 84 ? -3.976 -0.026 -6.423 1.00 96.19 84 TYR A N 1
ATOM 671 C CA . TYR A 1 84 ? -2.797 0.820 -6.284 1.00 96.19 84 TYR A CA 1
ATOM 672 C C . TYR A 1 84 ? -1.649 0.328 -7.164 1.00 96.19 84 TYR A C 1
ATOM 674 O O . TYR A 1 84 ? -1.111 1.105 -7.957 1.00 96.19 84 TYR A O 1
ATOM 682 N N . LEU A 1 85 ? -1.338 -0.966 -7.096 1.00 95.31 85 LEU A N 1
ATOM 683 C CA . LEU A 1 85 ? -0.318 -1.581 -7.932 1.00 95.31 85 LEU A CA 1
ATOM 684 C C . LEU A 1 85 ? -0.686 -1.488 -9.416 1.00 95.31 85 LEU A C 1
ATOM 686 O O . LEU A 1 85 ? 0.170 -1.157 -10.232 1.00 95.31 85 LEU A O 1
ATOM 690 N N . GLY A 1 86 ? -1.959 -1.693 -9.762 1.00 95.62 86 GLY A N 1
ATOM 691 C CA . GLY A 1 86 ? -2.467 -1.516 -11.120 1.00 95.62 86 GLY A CA 1
ATOM 692 C C . GLY A 1 86 ? -2.233 -0.101 -11.655 1.00 95.62 86 GLY A C 1
ATOM 693 O O .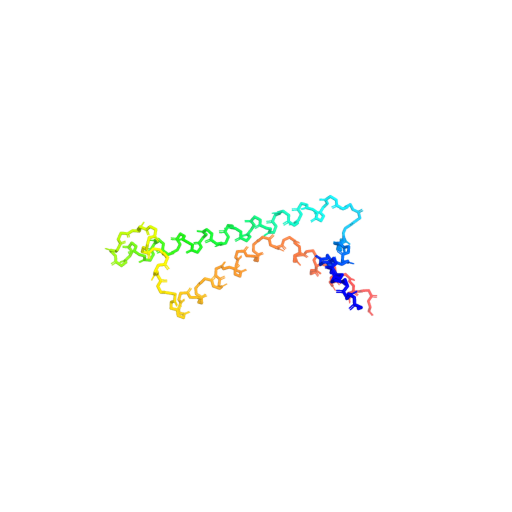 GLY A 1 86 ? -1.787 0.059 -12.788 1.00 95.62 86 GLY A O 1
ATOM 694 N N . ARG A 1 87 ? -2.445 0.938 -10.835 1.00 95.44 87 ARG A N 1
ATOM 695 C CA . ARG A 1 87 ? -2.149 2.331 -11.219 1.00 95.44 87 ARG A CA 1
ATOM 696 C C . ARG A 1 87 ? -0.655 2.574 -11.434 1.00 95.44 87 ARG A C 1
ATOM 698 O O . ARG A 1 87 ? -0.302 3.245 -12.401 1.00 95.44 87 ARG A O 1
ATOM 705 N N . VAL A 1 88 ? 0.202 2.038 -10.563 1.00 95.31 88 VAL A N 1
ATOM 706 C CA . VAL A 1 88 ? 1.667 2.174 -10.670 1.00 95.31 88 VAL A CA 1
ATOM 707 C C . VAL A 1 88 ? 2.199 1.448 -11.909 1.00 95.31 88 VAL A C 1
ATOM 709 O O . VAL A 1 88 ? 3.005 2.000 -12.653 1.00 95.31 88 VAL A O 1
ATOM 712 N N . MET A 1 89 ? 1.702 0.240 -12.174 1.00 94.62 89 MET A N 1
ATOM 713 C CA . MET A 1 89 ? 2.163 -0.632 -13.262 1.00 94.62 89 MET A CA 1
ATOM 714 C C . MET A 1 89 ? 1.438 -0.404 -14.592 1.00 94.62 89 MET A C 1
ATOM 716 O O . MET A 1 89 ? 1.715 -1.107 -15.567 1.00 94.62 89 MET A O 1
ATOM 720 N N . ARG A 1 90 ? 0.519 0.564 -14.661 1.00 93.94 90 ARG A N 1
ATOM 721 C CA . ARG A 1 90 ? -0.338 0.784 -15.832 1.00 93.94 90 ARG A CA 1
ATOM 722 C C . ARG A 1 90 ? 0.461 0.949 -17.123 1.00 93.94 90 ARG A C 1
ATOM 724 O O . ARG A 1 90 ? 0.167 0.270 -18.096 1.00 93.94 90 ARG A O 1
ATOM 731 N N . ILE A 1 91 ? 1.506 1.775 -17.102 1.00 90.25 91 ILE A N 1
ATOM 732 C CA . ILE A 1 91 ? 2.343 2.051 -18.283 1.00 90.25 91 ILE A CA 1
ATOM 733 C C . ILE A 1 91 ? 3.012 0.765 -18.794 1.00 90.25 91 ILE A C 1
ATOM 735 O O . ILE A 1 91 ? 2.960 0.467 -19.982 1.00 90.25 91 ILE A O 1
ATOM 739 N N . VAL A 1 92 ? 3.579 -0.033 -17.884 1.00 87.56 92 VAL A N 1
ATOM 740 C CA . VAL A 1 92 ? 4.243 -1.305 -18.219 1.00 87.56 92 VAL A CA 1
ATOM 741 C C . VAL A 1 92 ? 3.239 -2.317 -18.780 1.00 87.56 92 VAL A C 1
ATOM 743 O O . VAL A 1 92 ? 3.545 -3.070 -19.702 1.00 87.56 92 VAL A O 1
ATOM 746 N N . THR A 1 93 ? 2.023 -2.329 -18.235 1.00 87.88 93 THR A N 1
ATOM 747 C CA . THR A 1 93 ? 0.958 -3.242 -18.665 1.00 87.88 93 THR A CA 1
ATOM 748 C C . THR A 1 93 ? 0.435 -2.869 -20.055 1.00 87.88 93 THR A C 1
ATOM 750 O O . THR A 1 93 ? 0.326 -3.743 -20.912 1.00 87.88 93 THR A O 1
ATOM 753 N N . GLU A 1 94 ? 0.191 -1.580 -20.312 1.00 92.00 94 GLU A N 1
ATOM 754 C CA . GLU A 1 94 ? -0.221 -1.058 -21.624 1.00 92.00 94 GLU A CA 1
ATOM 755 C C . GLU A 1 94 ? 0.827 -1.373 -22.713 1.00 92.00 94 GLU A C 1
ATOM 757 O O . GLU A 1 94 ? 0.480 -1.776 -23.828 1.00 92.00 94 GLU A O 1
ATOM 762 N N . GLU A 1 95 ? 2.119 -1.248 -22.388 1.00 88.56 95 GLU A N 1
ATOM 763 C CA . GLU A 1 95 ? 3.218 -1.590 -23.297 1.00 88.56 95 GLU A CA 1
ATOM 764 C C . GLU A 1 95 ? 3.280 -3.096 -23.593 1.00 88.56 95 GLU A C 1
ATOM 766 O O . GLU A 1 95 ? 3.371 -3.500 -24.756 1.00 88.56 95 GLU A O 1
ATOM 771 N N . LEU A 1 96 ? 3.143 -3.940 -22.565 1.00 87.25 96 LEU A N 1
ATOM 772 C CA . LEU A 1 96 ? 3.091 -5.393 -22.725 1.00 87.25 96 LEU A CA 1
ATOM 773 C C . LEU A 1 96 ? 1.909 -5.835 -23.602 1.00 87.25 96 LEU A C 1
ATOM 775 O O . LEU A 1 96 ? 2.056 -6.719 -24.447 1.00 87.25 96 LEU A O 1
ATOM 779 N N . GLU A 1 97 ? 0.732 -5.239 -23.413 1.00 89.75 97 GLU A N 1
ATOM 780 C CA . GLU A 1 97 ? -0.449 -5.518 -24.234 1.00 89.75 97 GLU A CA 1
ATOM 781 C C . GLU A 1 97 ? -0.251 -5.109 -25.692 1.00 89.75 97 GLU A C 1
ATOM 783 O O . GLU A 1 97 ? -0.664 -5.836 -26.598 1.00 89.75 97 GLU A O 1
ATOM 788 N N . ARG A 1 98 ? 0.405 -3.969 -25.939 1.00 90.75 98 ARG A N 1
ATOM 789 C CA . ARG A 1 98 ? 0.758 -3.546 -27.296 1.00 90.75 98 ARG A CA 1
ATOM 790 C C . ARG A 1 98 ? 1.691 -4.552 -27.966 1.00 90.75 98 ARG A C 1
ATOM 792 O O . ARG A 1 98 ? 1.372 -5.010 -29.057 1.00 90.75 98 ARG A O 1
ATOM 799 N N . LEU A 1 99 ? 2.772 -4.948 -27.293 1.00 87.38 99 LEU A N 1
ATOM 800 C CA . LEU A 1 99 ? 3.724 -5.927 -27.827 1.00 87.38 99 LEU A CA 1
ATOM 801 C C . LEU A 1 99 ? 3.048 -7.264 -28.167 1.00 87.38 99 LEU A C 1
ATOM 803 O O . LEU A 1 99 ? 3.334 -7.847 -29.208 1.00 87.38 99 LEU A O 1
ATOM 807 N N . LYS A 1 100 ? 2.109 -7.731 -27.332 1.00 86.62 100 LYS A N 1
ATOM 808 C CA . LYS A 1 100 ? 1.321 -8.950 -27.599 1.00 86.62 100 LYS A CA 1
ATOM 809 C C . LYS A 1 100 ? 0.413 -8.834 -28.830 1.00 86.62 100 LYS A C 1
ATOM 811 O O . LYS A 1 100 ? 0.182 -9.838 -29.501 1.00 86.62 100 LYS A O 1
ATOM 816 N N . ARG A 1 101 ? -0.138 -7.649 -29.119 1.00 88.06 101 ARG A N 1
ATOM 817 C CA . ARG A 1 101 ? -0.958 -7.408 -30.325 1.00 88.06 101 ARG A CA 1
ATOM 818 C C . ARG A 1 101 ? -0.111 -7.392 -31.595 1.00 88.06 101 ARG A C 1
ATOM 820 O O . ARG A 1 101 ? -0.510 -7.969 -32.603 1.00 88.06 101 ARG A O 1
ATOM 827 N N . ASP A 1 102 ? 1.062 -6.775 -31.527 1.00 82.44 102 ASP A N 1
ATOM 828 C CA . ASP A 1 102 ? 1.958 -6.662 -32.678 1.00 82.44 102 ASP A CA 1
ATOM 829 C C . ASP A 1 102 ? 2.496 -8.047 -33.091 1.00 82.44 102 ASP A C 1
ATOM 831 O O . ASP A 1 102 ? 2.502 -8.377 -34.273 1.00 82.44 102 ASP A O 1
ATOM 835 N N . THR A 1 103 ? 2.830 -8.920 -32.130 1.00 75.56 103 THR A N 1
ATOM 836 C CA . THR A 1 103 ? 3.279 -10.298 -32.420 1.00 75.56 103 THR A CA 1
ATOM 837 C C . THR A 1 103 ? 2.176 -11.236 -32.912 1.00 75.56 103 THR A C 1
ATOM 839 O O . THR A 1 103 ? 2.480 -12.221 -33.575 1.00 75.56 103 THR A O 1
ATOM 842 N N . SER A 1 104 ? 0.905 -10.956 -32.607 1.00 70.44 104 SER A N 1
ATOM 843 C CA . SER A 1 104 ? -0.241 -11.760 -33.066 1.00 70.44 104 SER A CA 1
ATOM 844 C C . SER A 1 104 ? -0.793 -11.331 -34.428 1.00 70.44 104 SER A C 1
ATOM 846 O O . SER A 1 104 ? -1.583 -12.065 -35.009 1.00 70.44 104 SER A O 1
ATOM 848 N N . THR A 1 105 ? -0.379 -10.171 -34.943 1.00 60.56 105 THR A N 1
ATOM 849 C CA . THR A 1 105 ? -0.762 -9.683 -36.282 1.00 60.56 105 THR A CA 1
ATOM 850 C C . THR A 1 105 ? 0.227 -10.136 -37.368 1.00 60.56 105 THR A C 1
ATOM 852 O O . THR A 1 105 ? -0.110 -10.119 -38.548 1.00 60.56 105 THR A O 1
ATOM 855 N N . ASP A 1 106 ? 1.432 -10.561 -36.974 1.00 57.09 106 ASP A N 1
ATOM 856 C CA . ASP A 1 106 ? 2.528 -10.992 -37.861 1.00 57.09 106 ASP A CA 1
ATOM 857 C C . ASP A 1 106 ? 2.655 -12.535 -37.963 1.00 57.09 106 ASP A C 1
ATOM 859 O O . ASP A 1 106 ? 3.665 -13.061 -38.427 1.00 57.09 106 ASP A O 1
ATOM 863 N N . SER A 1 107 ? 1.643 -13.279 -37.488 1.00 49.66 107 SER A N 1
ATOM 864 C CA . SER A 1 107 ? 1.502 -14.749 -37.576 1.00 49.66 107 SER A CA 1
ATOM 865 C C . SER A 1 107 ? 0.183 -15.127 -38.239 1.00 49.66 107 SER A C 1
ATOM 867 O O . SER A 1 107 ? 0.175 -16.128 -38.990 1.00 49.66 107 SER A O 1
#

Secondary structure (DSSP, 8-state):
--------------PPP--SSSHHHHHHHHHHHHHHHHHHHHHHHHHHHHHHHHTT----HHHHHT----HHHHHHHHHHHHHHHHHHHHHHHHHHHHHHHHHHH--

Foldseek 3Di:
DDDDPPDDPPDDPDDPDQDDPDSVVVVVVVVVVVVLVVVLVVVLLVVLCVVCVVVVHHDDPVSSVPDDCDPVNVVVSVVVSVVSVCVVCVVVVVVVVVVVVVVVVVD

Radius of gyration: 22.46 Å; chains: 1; bounding box: 57×42×59 Å

Sequence (107 aa):
MSVESMERPKVAKGRRPYFFDDPSVDKVLAMVMALTGEVSVLSDRLDTHEKLAKAKIWPTPENVESFEITEEVEQERDQRRGEYLGRVMRIVTEELERLKRDTSTDS

pLDDT: mean 86.45, std 16.11, range [38.47, 98.25]